Protein AF-A0A9D6QX79-F1 (afdb_monomer)

Solvent-accessible surface area (backbone atoms only — not comparable to full-atom values): 7833 Å² total; per-residue (Å²): 116,68,69,58,54,51,52,51,52,52,54,49,51,48,49,52,53,50,46,54,52,58,65,72,73,50,100,67,69,78,80,67,59,56,57,54,51,50,50,54,49,54,51,50,53,47,71,68,32,67,67,52,50,53,50,49,15,60,74,73,69,42,85,52,66,67,58,43,52,50,49,51,52,50,54,51,50,50,51,49,52,53,53,48,51,54,53,53,50,52,51,51,54,52,49,53,54,49,53,52,52,50,54,52,51,53,50,52,52,54,52,51,50,54,53,53,52,55,49,53,62,71,66,54,72,77,92,78,80,80,73,98,71,83,136

Foldseek 3Di:
DVVVVVVLVVVLVVQVVVLVVVCPPDPPDPVPSVVSNVLSVVLSVCLPDPVNLVVQCVVVVHPDSVVSNVVSVVVSVVVVVVVVVVVVVVVVVVVVVVVVVVVVVVVVVVVVVVVVVVVVVVPPDPPPDPDPDDD

Secondary structure (DSSP, 8-state):
-HHHHHHHHHHHHHHHHHHHHHHHH--S-TTTHHHHHHHHHHHHHHHH-HHHHHHHHHHHT---HHHHHHHHHHHHHHHHHHHHHHHHHHHHHHHHHHHHHHHHHHHHHHHHHHHHHHHHHHHS-----S-----

Structure (mmCIF, N/CA/C/O backbone):
data_AF-A0A9D6QX79-F1
#
_entry.id   AF-A0A9D6QX79-F1
#
loop_
_atom_site.group_PDB
_atom_site.id
_atom_site.type_symbol
_atom_site.label_atom_id
_atom_site.label_alt_id
_atom_site.label_comp_id
_atom_site.label_asym_id
_atom_site.label_entity_id
_atom_site.label_seq_id
_atom_site.pdbx_PDB_ins_code
_atom_site.Cartn_x
_atom_site.Cartn_y
_atom_site.Cartn_z
_atom_site.occupancy
_atom_site.B_iso_or_equiv
_atom_site.auth_seq_id
_atom_site.auth_comp_id
_atom_site.auth_asym_id
_atom_site.auth_atom_id
_atom_site.pdbx_PDB_model_num
ATOM 1 N N . MET A 1 1 ? 23.423 -10.073 -22.698 1.00 55.81 1 MET A N 1
ATOM 2 C CA . MET A 1 1 ? 22.082 -9.645 -23.157 1.00 55.81 1 MET A CA 1
ATOM 3 C C . MET A 1 1 ? 21.037 -10.749 -22.949 1.00 55.81 1 MET A C 1
ATOM 5 O O . MET A 1 1 ? 20.066 -10.495 -22.252 1.00 55.81 1 MET A O 1
ATOM 9 N N . GLU A 1 2 ? 21.247 -11.989 -23.417 1.00 60.75 2 GLU A N 1
ATOM 10 C CA . GLU A 1 2 ? 20.305 -13.116 -23.187 1.00 60.75 2 GLU A CA 1
ATOM 11 C C . GLU A 1 2 ? 20.061 -13.472 -21.714 1.00 60.75 2 GLU A C 1
ATOM 13 O O . GLU A 1 2 ? 18.923 -13.688 -21.310 1.00 60.75 2 GLU A O 1
ATOM 18 N N . ARG A 1 3 ? 21.107 -13.473 -20.878 1.00 63.09 3 ARG A N 1
ATOM 19 C CA . ARG A 1 3 ? 20.988 -13.837 -19.453 1.00 63.09 3 ARG A CA 1
ATOM 20 C C . ARG A 1 3 ? 20.050 -12.905 -18.678 1.00 63.09 3 ARG A C 1
ATOM 22 O O . ARG A 1 3 ? 19.288 -13.369 -17.842 1.00 63.09 3 ARG A O 1
ATOM 29 N N . ILE A 1 4 ? 20.061 -11.610 -19.003 1.00 68.19 4 ILE A N 1
ATOM 30 C CA . ILE A 1 4 ? 19.174 -10.612 -18.385 1.00 68.19 4 ILE A CA 1
ATOM 31 C C . ILE A 1 4 ? 17.726 -10.844 -18.831 1.00 68.19 4 ILE A C 1
ATOM 33 O O . ILE A 1 4 ? 16.823 -10.800 -18.002 1.00 68.19 4 ILE A O 1
ATOM 37 N N . ARG A 1 5 ? 17.505 -11.177 -20.111 1.00 61.38 5 ARG A N 1
ATOM 38 C CA . ARG A 1 5 ? 16.170 -11.502 -20.641 1.00 61.38 5 ARG A CA 1
ATOM 39 C C . ARG A 1 5 ? 15.580 -12.755 -19.994 1.00 61.38 5 ARG A C 1
ATOM 41 O O . ARG A 1 5 ? 14.406 -12.753 -19.642 1.00 61.38 5 ARG A O 1
ATOM 48 N N . ILE A 1 6 ? 16.392 -13.789 -19.774 1.00 71.94 6 ILE A N 1
ATOM 49 C CA . ILE A 1 6 ? 15.960 -15.022 -19.098 1.00 71.94 6 ILE A CA 1
ATOM 50 C C . ILE A 1 6 ? 15.622 -14.745 -17.631 1.00 71.94 6 ILE A C 1
ATOM 52 O O . ILE A 1 6 ? 14.570 -15.165 -17.159 1.00 71.94 6 ILE A O 1
ATOM 56 N N . VAL A 1 7 ? 16.466 -13.994 -16.918 1.00 65.94 7 VAL A N 1
ATOM 57 C CA . VAL A 1 7 ? 16.203 -13.628 -15.517 1.00 65.94 7 VAL A CA 1
ATOM 58 C C . VAL A 1 7 ? 14.930 -12.785 -15.401 1.00 65.94 7 VAL A C 1
ATOM 60 O O . VAL A 1 7 ? 14.106 -13.051 -14.529 1.00 65.94 7 VAL A O 1
ATOM 63 N N . ALA A 1 8 ? 14.713 -11.835 -16.314 1.00 59.19 8 ALA A N 1
ATOM 64 C CA . ALA A 1 8 ? 13.490 -11.038 -16.365 1.00 59.19 8 ALA A CA 1
ATOM 65 C C . ALA A 1 8 ? 12.246 -11.892 -16.669 1.00 59.19 8 ALA A C 1
ATOM 67 O O . ALA A 1 8 ? 11.209 -11.709 -16.032 1.00 59.19 8 ALA A O 1
ATOM 68 N N . ALA A 1 9 ? 12.344 -12.859 -17.587 1.00 68.56 9 ALA A N 1
ATOM 69 C CA . ALA A 1 9 ? 11.253 -13.777 -17.915 1.00 68.56 9 ALA A CA 1
ATOM 70 C C . ALA A 1 9 ? 10.911 -14.716 -16.745 1.00 68.56 9 ALA A C 1
ATOM 72 O O . ALA A 1 9 ? 9.738 -14.917 -16.437 1.00 68.56 9 ALA A O 1
ATOM 73 N N . VAL A 1 10 ? 11.918 -15.239 -16.040 1.00 69.50 10 VAL A N 1
ATOM 74 C CA . VAL A 1 10 ? 11.717 -16.082 -14.851 1.00 69.50 10 VAL A CA 1
ATOM 75 C C . VAL A 1 10 ? 11.121 -15.269 -13.701 1.00 69.50 10 VAL A C 1
ATOM 77 O O . VAL A 1 10 ? 10.156 -15.712 -13.083 1.00 69.50 10 VAL A O 1
ATOM 80 N N . ALA A 1 11 ? 11.621 -14.056 -13.449 1.00 64.12 11 ALA A N 1
ATOM 81 C CA . ALA A 1 11 ? 11.065 -13.156 -12.438 1.00 64.12 11 ALA A CA 1
ATOM 82 C C . ALA A 1 11 ? 9.601 -12.785 -12.741 1.00 64.12 11 ALA A C 1
ATOM 84 O O . ALA A 1 11 ? 8.763 -12.768 -11.841 1.00 64.12 11 ALA A O 1
ATOM 85 N N . SER A 1 12 ? 9.284 -12.568 -14.019 1.00 58.81 12 SER A N 1
ATOM 86 C CA . SER A 1 12 ? 7.929 -12.323 -14.522 1.00 58.81 12 SER A CA 1
ATOM 87 C C . SER A 1 12 ? 6.992 -13.501 -14.264 1.00 58.81 12 SER A C 1
ATOM 89 O O . SER A 1 12 ? 5.899 -13.329 -13.726 1.00 58.81 12 SER A O 1
ATOM 91 N N . LEU A 1 13 ? 7.435 -14.714 -14.601 1.00 69.75 13 LEU A N 1
ATOM 92 C CA . LEU A 1 13 ? 6.651 -15.932 -14.415 1.00 69.75 13 LEU A CA 1
ATOM 93 C C . LEU A 1 13 ? 6.417 -16.232 -12.927 1.00 69.75 13 LEU A C 1
ATOM 95 O O . LEU A 1 13 ? 5.318 -16.627 -12.541 1.00 69.75 13 LEU A O 1
ATOM 99 N N . LEU A 1 14 ? 7.426 -15.986 -12.084 1.00 67.81 14 LEU A N 1
ATOM 100 C CA . LEU A 1 14 ? 7.323 -16.106 -10.630 1.00 67.81 14 LEU A CA 1
ATOM 101 C C . LEU A 1 14 ? 6.342 -15.087 -10.041 1.00 67.81 14 LEU A C 1
ATOM 103 O O . LEU A 1 14 ? 5.530 -15.458 -9.199 1.00 67.81 14 LEU A O 1
ATOM 107 N N . LEU A 1 15 ? 6.350 -13.837 -10.513 1.00 59.28 15 LEU A N 1
ATOM 108 C CA . LEU A 1 15 ? 5.379 -12.812 -10.110 1.00 59.28 15 LEU A CA 1
ATOM 109 C C . LEU A 1 15 ? 3.940 -13.191 -10.482 1.00 59.28 15 LEU A C 1
ATOM 111 O O . LEU A 1 15 ? 3.032 -13.047 -9.659 1.00 59.28 15 LEU A O 1
ATOM 115 N N . VAL A 1 16 ? 3.728 -13.706 -11.696 1.00 61.75 16 VAL A N 1
ATOM 116 C CA . VAL A 1 16 ? 2.416 -14.191 -12.153 1.00 61.75 16 VAL A CA 1
ATOM 117 C C . VAL A 1 16 ? 1.963 -15.382 -11.307 1.00 61.75 16 VAL A C 1
ATOM 119 O O . VAL A 1 16 ? 0.847 -15.376 -10.788 1.00 61.75 16 VAL A O 1
ATOM 122 N N . GLY A 1 17 ? 2.837 -16.370 -11.095 1.00 65.12 17 GLY A N 1
ATOM 123 C CA . GLY A 1 17 ? 2.548 -17.538 -10.262 1.00 65.12 17 GLY A CA 1
ATOM 124 C C . GLY A 1 17 ? 2.223 -17.167 -8.813 1.00 65.12 17 GLY A C 1
ATOM 125 O O . GLY A 1 17 ? 1.239 -17.656 -8.256 1.00 65.12 17 GLY A O 1
ATOM 126 N N . GLN A 1 18 ? 2.992 -16.249 -8.222 1.00 57.50 18 GLN A N 1
ATOM 127 C CA . GLN A 1 18 ? 2.759 -15.708 -6.881 1.00 57.50 18 GLN A CA 1
ATOM 128 C C . GLN A 1 18 ? 1.404 -14.998 -6.800 1.00 57.50 18 GLN A C 1
ATOM 130 O O . GLN A 1 18 ? 0.640 -15.243 -5.869 1.00 57.50 18 GLN A O 1
ATOM 135 N N . SER A 1 19 ? 1.075 -14.171 -7.795 1.00 55.50 19 SER A N 1
ATOM 136 C CA . SER A 1 19 ? -0.191 -13.436 -7.837 1.00 55.50 19 SER A CA 1
ATOM 137 C C . SER A 1 19 ? -1.392 -14.378 -7.945 1.00 55.50 19 SER A C 1
ATOM 139 O O . SER A 1 19 ? -2.342 -14.256 -7.176 1.00 55.50 19 SER A O 1
ATOM 141 N N . VAL A 1 20 ? -1.326 -15.386 -8.823 1.00 60.66 20 VAL A N 1
ATOM 142 C CA . VAL A 1 20 ? -2.374 -16.415 -8.951 1.00 60.66 20 VAL A CA 1
ATOM 143 C C . VAL A 1 20 ? -2.513 -17.229 -7.659 1.00 60.66 20 VAL A C 1
ATOM 145 O O . VAL A 1 20 ? -3.628 -17.554 -7.246 1.00 60.66 20 VAL A O 1
ATOM 148 N N . ARG A 1 21 ? -1.398 -17.533 -6.981 1.00 57.56 21 ARG A N 1
ATOM 149 C CA . ARG A 1 21 ? -1.398 -18.236 -5.690 1.00 57.56 21 ARG A CA 1
ATOM 150 C C . ARG A 1 21 ? -2.017 -17.392 -4.570 1.00 57.56 21 ARG A C 1
ATOM 152 O O . ARG A 1 21 ? -2.733 -17.959 -3.748 1.00 57.56 21 ARG A O 1
ATOM 159 N N . SER A 1 22 ? -1.776 -16.079 -4.562 1.00 48.91 22 SER A N 1
ATOM 160 C CA . SER A 1 22 ? -2.382 -15.126 -3.620 1.00 48.91 22 SER A CA 1
ATOM 161 C C . SER A 1 22 ? -3.894 -15.018 -3.824 1.00 48.91 22 SER A C 1
ATOM 163 O O . SER A 1 22 ? -4.646 -15.078 -2.860 1.00 48.91 22 SER A O 1
ATOM 165 N N . VAL A 1 23 ? -4.349 -14.965 -5.082 1.00 52.22 23 VAL A N 1
ATOM 166 C CA . VAL A 1 23 ? -5.779 -14.909 -5.439 1.00 52.22 23 VAL A CA 1
ATOM 167 C C . VAL A 1 23 ? -6.514 -16.207 -5.086 1.00 52.22 23 VAL A C 1
ATOM 169 O O . VAL A 1 23 ? -7.674 -16.171 -4.691 1.00 52.22 23 VAL A O 1
ATOM 172 N N . ARG A 1 24 ? -5.858 -17.369 -5.210 1.00 57.50 24 ARG A N 1
ATOM 173 C CA . ARG A 1 24 ? -6.494 -18.673 -4.953 1.00 57.50 24 ARG A CA 1
ATOM 174 C C . ARG A 1 24 ? -6.593 -19.073 -3.479 1.00 57.50 24 ARG A C 1
ATOM 176 O O . ARG A 1 24 ? -7.342 -20.002 -3.191 1.00 57.50 24 ARG A O 1
ATOM 183 N N . ARG A 1 25 ? -5.827 -18.468 -2.562 1.00 51.22 25 ARG A N 1
ATOM 184 C CA . ARG A 1 25 ? -5.715 -18.966 -1.174 1.00 51.22 25 ARG A CA 1
ATOM 185 C C . ARG A 1 25 ? -6.570 -18.263 -0.127 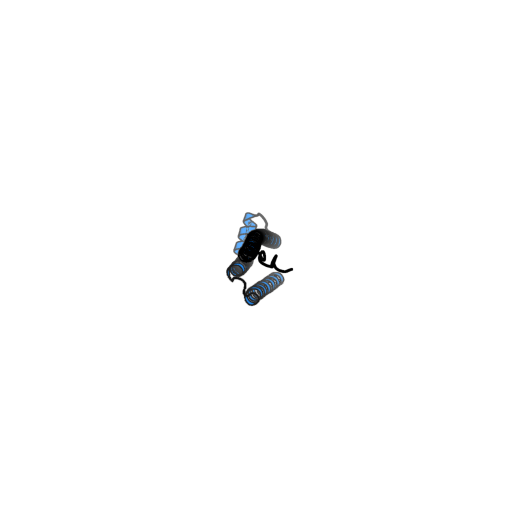1.00 51.22 25 ARG A C 1
ATOM 187 O O . ARG A 1 25 ? -6.710 -18.843 0.944 1.00 51.22 25 ARG A O 1
ATOM 194 N N . GLU A 1 26 ? -7.176 -17.110 -0.396 1.00 46.16 26 GLU A N 1
ATOM 195 C CA . GLU A 1 26 ? -7.955 -16.412 0.635 1.00 46.16 26 GLU A CA 1
ATOM 196 C C . GLU A 1 26 ? -9.333 -15.966 0.152 1.00 46.16 26 GLU A C 1
ATOM 198 O O . GLU A 1 26 ? -9.490 -15.127 -0.729 1.00 46.16 26 GLU A O 1
ATOM 203 N N . HIS A 1 27 ? -10.352 -16.494 0.829 1.00 46.59 27 HIS A N 1
ATOM 204 C CA . HIS A 1 27 ? -11.755 -16.084 0.781 1.00 46.59 27 HIS A CA 1
ATOM 205 C C . HIS A 1 27 ? -11.981 -14.698 1.439 1.00 46.59 27 HIS A C 1
ATOM 207 O O . HIS A 1 27 ? -13.023 -14.446 2.043 1.00 46.59 27 HIS A O 1
ATOM 213 N N . ILE A 1 28 ? -11.002 -13.788 1.348 1.00 48.84 28 ILE A N 1
ATOM 214 C CA . ILE A 1 28 ? -11.033 -12.441 1.925 1.00 48.84 28 ILE A CA 1
ATOM 215 C C . ILE A 1 28 ? -10.838 -11.422 0.792 1.00 48.84 28 ILE A C 1
ATOM 217 O O . ILE A 1 28 ? -9.726 -11.150 0.362 1.00 48.84 28 ILE A O 1
ATOM 221 N N . ARG A 1 29 ? -11.969 -10.889 0.307 1.00 51.66 29 ARG A N 1
ATOM 222 C CA . ARG A 1 29 ? -12.149 -9.727 -0.594 1.00 51.66 29 ARG A CA 1
ATOM 223 C C . ARG A 1 29 ? -11.128 -9.558 -1.738 1.00 51.66 29 ARG A C 1
ATOM 225 O O . ARG A 1 29 ? -10.059 -8.970 -1.601 1.00 51.66 29 ARG A O 1
ATOM 232 N N . VAL A 1 30 ? -11.604 -9.935 -2.925 1.00 47.25 30 VAL A N 1
ATOM 233 C CA . VAL A 1 30 ? -11.040 -9.769 -4.281 1.00 47.25 30 VAL A CA 1
ATOM 234 C C . VAL A 1 30 ? -10.465 -8.365 -4.589 1.00 47.25 30 VAL A C 1
ATOM 236 O O . VAL A 1 30 ? -9.597 -8.234 -5.450 1.00 47.25 30 VAL A O 1
ATOM 239 N N . GLU A 1 31 ? -10.875 -7.317 -3.872 1.00 53.09 31 GLU A N 1
ATOM 240 C CA . GLU A 1 31 ? -10.542 -5.910 -4.160 1.00 53.09 31 GLU A CA 1
ATOM 241 C C . GLU A 1 31 ? -9.052 -5.548 -4.006 1.00 53.09 31 GLU A C 1
ATOM 243 O O . GLU A 1 31 ? -8.567 -4.654 -4.700 1.00 53.09 31 GLU A O 1
ATOM 248 N N . TYR A 1 32 ? -8.288 -6.243 -3.153 1.00 51.62 32 TYR A N 1
ATOM 249 C CA . TYR A 1 32 ? -6.897 -5.853 -2.860 1.00 51.62 32 TYR A CA 1
ATOM 250 C C . TYR A 1 32 ? -5.841 -6.549 -3.737 1.00 51.62 32 TYR A C 1
ATOM 252 O O . TYR A 1 32 ? -4.772 -5.981 -3.973 1.00 51.62 32 TYR A O 1
ATOM 260 N N . SER A 1 33 ? -6.140 -7.737 -4.279 1.00 50.84 33 SER A N 1
ATOM 261 C CA . SER A 1 33 ? -5.187 -8.527 -5.084 1.00 50.84 33 SER A CA 1
ATOM 262 C C . SER A 1 33 ? -5.097 -8.078 -6.552 1.00 50.84 33 SER A C 1
ATOM 264 O O . SER A 1 33 ? -4.059 -8.252 -7.191 1.00 50.84 33 SER A O 1
ATOM 266 N N . MET A 1 34 ? -6.147 -7.440 -7.085 1.00 55.34 34 MET A N 1
ATOM 267 C CA . MET A 1 34 ? -6.215 -6.997 -8.489 1.00 55.34 34 MET A CA 1
ATOM 268 C C . MET A 1 34 ? -5.222 -5.861 -8.803 1.00 55.34 34 MET A C 1
ATOM 270 O O . MET A 1 34 ? -4.634 -5.815 -9.883 1.00 55.34 34 MET A O 1
ATOM 274 N N . ALA A 1 35 ? -4.987 -4.965 -7.837 1.00 53.66 35 ALA A N 1
ATOM 275 C CA . ALA A 1 35 ? -4.077 -3.828 -7.995 1.00 53.66 35 ALA A CA 1
ATOM 276 C C . ALA A 1 35 ? -2.599 -4.253 -8.041 1.00 53.66 35 ALA A C 1
ATOM 278 O O . ALA A 1 35 ? -1.806 -3.654 -8.765 1.00 53.66 35 ALA A O 1
ATOM 279 N N . TRP A 1 36 ? -2.236 -5.306 -7.303 1.00 62.19 36 TRP A N 1
ATOM 280 C CA . TRP A 1 36 ? -0.879 -5.861 -7.295 1.00 62.19 36 TRP A CA 1
ATOM 281 C C . TRP A 1 36 ? -0.530 -6.549 -8.612 1.00 62.19 36 TRP A C 1
ATOM 283 O O . TRP A 1 36 ? 0.567 -6.361 -9.134 1.00 62.19 36 TRP A O 1
ATOM 293 N N . LEU A 1 37 ? -1.486 -7.291 -9.176 1.00 58.72 37 LEU A N 1
ATOM 294 C CA . LEU A 1 37 ? -1.326 -7.982 -10.452 1.00 58.72 37 LEU A CA 1
ATOM 295 C C . LEU A 1 37 ? -1.193 -6.970 -11.599 1.00 58.72 37 LEU A C 1
ATOM 297 O O . LEU A 1 37 ? -0.295 -7.101 -12.422 1.00 58.72 37 LEU A O 1
ATOM 301 N N . GLY A 1 38 ? -2.005 -5.907 -11.596 1.00 59.94 38 GLY A N 1
ATOM 302 C CA . GLY A 1 38 ? -1.909 -4.814 -12.569 1.00 59.94 38 GLY A CA 1
ATOM 303 C C . GLY A 1 38 ? -0.615 -4.002 -12.457 1.00 59.94 38 GLY A C 1
ATOM 304 O O . GLY A 1 38 ? 0.013 -3.723 -13.476 1.00 59.94 38 GLY A O 1
AT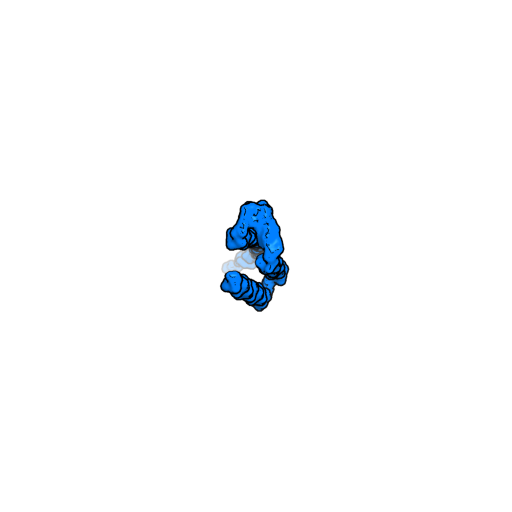OM 305 N N . ALA A 1 39 ? -0.174 -3.669 -11.238 1.00 59.41 39 ALA A N 1
ATOM 306 C CA . ALA A 1 39 ? 1.082 -2.953 -11.023 1.00 59.41 39 ALA A CA 1
ATOM 307 C C . ALA A 1 39 ? 2.284 -3.788 -11.478 1.00 59.41 39 ALA A C 1
ATOM 309 O O . ALA A 1 39 ? 3.106 -3.287 -12.237 1.00 59.41 39 ALA A O 1
ATOM 310 N N . ALA A 1 40 ? 2.354 -5.066 -11.092 1.00 63.75 40 ALA A N 1
ATOM 311 C CA . ALA A 1 40 ? 3.412 -5.971 -11.534 1.00 63.75 40 ALA A CA 1
ATOM 312 C C . ALA A 1 40 ? 3.406 -6.165 -13.058 1.00 63.75 40 ALA A C 1
ATOM 314 O O . ALA A 1 40 ? 4.469 -6.154 -13.671 1.00 63.75 40 ALA A O 1
ATOM 315 N N . LEU A 1 41 ? 2.228 -6.288 -13.681 1.00 64.31 41 LEU A N 1
ATOM 316 C CA . LEU A 1 41 ? 2.097 -6.448 -15.130 1.00 64.31 41 LEU A CA 1
ATOM 317 C C . LEU A 1 41 ? 2.522 -5.181 -15.890 1.00 64.31 41 LEU A C 1
ATOM 319 O O . LEU A 1 41 ? 3.271 -5.274 -16.856 1.00 64.31 41 LEU A O 1
ATOM 323 N N . LEU A 1 42 ? 2.098 -3.996 -15.441 1.00 62.22 42 LEU A N 1
ATOM 324 C CA . LEU A 1 42 ? 2.483 -2.717 -16.046 1.00 62.22 42 LEU A CA 1
ATOM 325 C C . LEU A 1 42 ? 3.998 -2.505 -15.966 1.00 62.22 42 LEU A C 1
ATOM 327 O O . LEU A 1 42 ? 4.641 -2.128 -16.939 1.00 62.22 42 LEU A O 1
ATOM 331 N N . LEU A 1 43 ? 4.567 -2.800 -14.805 1.00 61.81 43 LEU A N 1
ATOM 332 C CA . LEU A 1 43 ? 5.991 -2.707 -14.514 1.00 61.81 43 LEU A CA 1
ATOM 333 C C . LEU A 1 43 ? 6.814 -3.644 -15.404 1.00 61.81 43 LEU A C 1
ATOM 335 O O . LEU A 1 43 ? 7.823 -3.250 -15.983 1.00 61.81 43 LEU A O 1
ATOM 339 N N . LEU 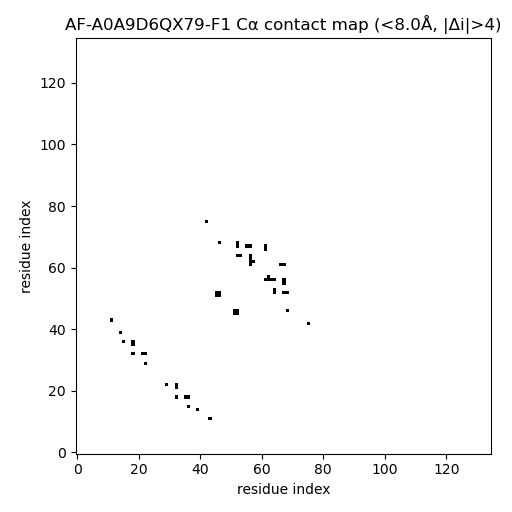A 1 44 ? 6.335 -4.873 -15.556 1.00 64.44 44 LEU A N 1
ATOM 340 C CA . LEU A 1 44 ? 6.904 -5.900 -16.4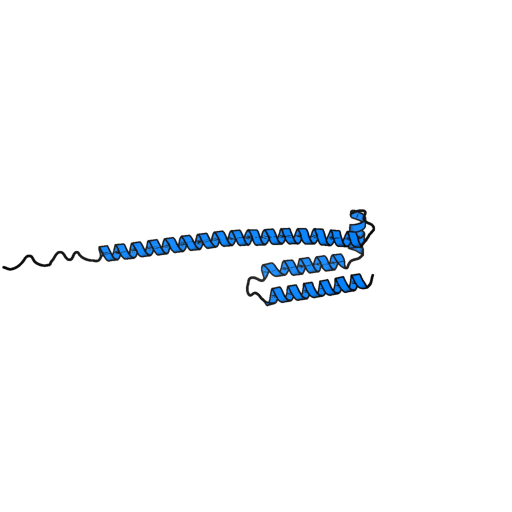18 1.00 64.44 44 LEU A CA 1
ATOM 341 C C . LEU A 1 44 ? 6.858 -5.481 -17.891 1.00 64.44 44 LEU A C 1
ATOM 343 O O . LEU A 1 44 ? 7.861 -5.615 -18.589 1.00 64.44 44 LEU A O 1
ATOM 347 N N . VAL A 1 45 ? 5.746 -4.894 -18.343 1.00 67.00 45 VAL A N 1
ATOM 348 C CA . VAL A 1 45 ? 5.607 -4.334 -19.697 1.00 67.00 45 VAL A CA 1
ATOM 349 C C . VAL A 1 45 ? 6.563 -3.157 -19.917 1.00 67.00 45 VAL A C 1
ATOM 351 O O . VAL A 1 45 ? 7.246 -3.113 -20.940 1.00 67.00 45 VAL A O 1
ATOM 354 N N . LEU A 1 46 ? 6.680 -2.236 -18.953 1.00 57.94 46 LEU A N 1
ATOM 355 C CA . LEU A 1 46 ? 7.622 -1.113 -19.024 1.00 57.94 46 LEU A CA 1
ATOM 356 C C . LEU A 1 46 ? 9.075 -1.600 -19.108 1.00 57.94 46 LEU A C 1
ATOM 358 O O . LEU A 1 46 ? 9.842 -1.085 -19.920 1.00 57.94 46 LEU A O 1
ATOM 362 N N . CYS A 1 47 ? 9.432 -2.613 -18.317 1.00 60.81 47 CYS A N 1
ATOM 363 C CA . CYS A 1 47 ? 10.780 -3.181 -18.268 1.00 60.81 47 CYS A CA 1
ATOM 364 C C . CYS A 1 47 ? 11.132 -3.986 -19.533 1.00 60.81 47 CYS A C 1
ATOM 366 O O . CYS A 1 47 ? 12.295 -4.034 -19.927 1.00 60.81 47 CYS A O 1
ATOM 368 N N . LEU A 1 48 ? 10.138 -4.586 -20.201 1.00 64.44 48 LEU A N 1
ATOM 369 C CA . LEU A 1 48 ? 10.326 -5.266 -21.488 1.00 64.44 48 LEU A CA 1
ATOM 370 C C . LEU A 1 48 ? 10.475 -4.300 -22.670 1.00 64.44 48 LEU A C 1
ATOM 372 O O . LEU A 1 48 ? 10.972 -4.702 -23.722 1.00 64.44 48 LEU A O 1
ATOM 376 N N . SER A 1 49 ? 10.040 -3.045 -22.531 1.00 69.81 49 SER A N 1
ATOM 377 C CA . SER A 1 49 ? 10.136 -2.068 -23.613 1.00 69.81 49 SER A CA 1
ATOM 378 C C . SER A 1 49 ? 11.493 -1.351 -23.603 1.00 69.81 49 SER A C 1
ATOM 380 O O . SER A 1 49 ? 11.731 -0.422 -22.830 1.00 69.81 49 SER A O 1
ATOM 382 N N . ASP A 1 50 ? 12.378 -1.737 -24.528 1.00 68.12 50 ASP A N 1
ATOM 383 C CA . ASP A 1 50 ? 13.675 -1.070 -24.744 1.00 68.12 50 ASP A CA 1
ATOM 384 C C . ASP A 1 50 ? 13.502 0.447 -24.988 1.00 68.12 50 ASP A C 1
ATOM 386 O O . ASP A 1 50 ? 14.342 1.259 -24.597 1.00 68.12 50 ASP A O 1
ATOM 390 N N . ALA A 1 51 ? 12.363 0.853 -25.562 1.00 68.94 51 ALA A N 1
ATOM 391 C CA . ALA A 1 51 ? 12.004 2.252 -25.769 1.00 68.94 51 ALA A CA 1
ATOM 392 C C . ALA A 1 51 ? 11.758 3.028 -24.460 1.00 68.94 51 ALA A C 1
ATOM 394 O O . ALA A 1 51 ? 12.197 4.175 -24.361 1.00 68.94 51 ALA A O 1
ATOM 395 N N . ALA A 1 52 ? 11.096 2.438 -23.453 1.00 66.81 52 ALA A N 1
ATOM 396 C CA . ALA A 1 52 ? 10.868 3.118 -22.174 1.00 66.81 52 ALA A CA 1
ATOM 397 C C . ALA A 1 52 ? 12.162 3.217 -21.368 1.00 66.81 52 ALA A C 1
ATOM 399 O O . ALA A 1 52 ? 12.462 4.280 -20.829 1.00 66.81 52 ALA A O 1
ATOM 400 N N . VAL A 1 53 ? 12.972 2.155 -21.355 1.00 70.06 53 VAL A N 1
ATOM 401 C CA . VAL A 1 53 ? 14.297 2.173 -20.717 1.00 70.06 53 VAL A CA 1
ATOM 402 C C . VAL A 1 53 ? 15.188 3.235 -21.373 1.00 70.06 53 VAL A C 1
ATOM 404 O O . VAL A 1 53 ? 15.795 4.043 -20.676 1.00 70.06 53 VAL A O 1
ATOM 407 N N . ALA A 1 54 ? 15.205 3.328 -22.706 1.00 73.44 54 ALA A N 1
ATOM 408 C CA . ALA A 1 54 ? 15.962 4.362 -23.415 1.00 73.44 54 ALA A CA 1
ATOM 409 C C . ALA A 1 54 ? 15.403 5.784 -23.203 1.00 73.44 54 ALA A C 1
ATOM 411 O O . ALA A 1 54 ? 16.162 6.754 -23.176 1.00 73.44 54 ALA A O 1
ATOM 412 N N . ALA A 1 55 ? 14.085 5.948 -23.063 1.00 73.38 55 ALA A N 1
ATOM 413 C CA . ALA A 1 55 ? 13.472 7.238 -22.747 1.00 73.38 55 ALA A CA 1
ATOM 414 C C . ALA A 1 55 ? 13.848 7.703 -21.334 1.00 73.38 55 ALA A C 1
ATOM 416 O O . ALA A 1 55 ? 14.292 8.835 -21.162 1.00 73.38 55 ALA A O 1
ATOM 417 N N . VAL A 1 56 ? 13.746 6.811 -20.349 1.00 70.88 56 VAL A N 1
ATOM 418 C CA . VAL A 1 56 ? 14.081 7.091 -18.950 1.00 70.88 56 VAL A CA 1
ATOM 419 C C . VAL A 1 56 ? 15.587 7.308 -18.779 1.00 70.88 56 VAL A C 1
ATOM 421 O O . VAL A 1 56 ? 15.986 8.254 -18.106 1.00 70.88 56 VAL A O 1
ATOM 424 N N . GLY A 1 57 ? 16.428 6.531 -19.468 1.00 78.19 57 GLY A N 1
ATOM 425 C CA . GLY A 1 57 ? 17.877 6.750 -19.512 1.00 78.19 57 GLY A CA 1
ATOM 426 C C . GLY A 1 57 ? 18.259 8.115 -20.081 1.00 78.19 57 GLY A C 1
ATOM 427 O O . GLY A 1 57 ? 19.101 8.803 -19.510 1.00 78.19 57 GLY A O 1
ATOM 428 N N . ARG A 1 58 ? 17.581 8.577 -21.141 1.00 80.12 58 ARG A N 1
ATOM 429 C CA . ARG A 1 58 ? 17.763 9.946 -21.656 1.00 80.12 58 ARG A CA 1
ATOM 430 C C . ARG A 1 58 ? 17.296 11.011 -20.665 1.00 80.12 58 ARG A C 1
ATOM 432 O O . ARG A 1 58 ? 17.977 12.020 -20.525 1.00 80.12 58 ARG A O 1
ATOM 439 N N . LEU A 1 59 ? 16.181 10.780 -19.971 1.00 79.31 59 LEU A N 1
ATOM 440 C CA . LEU A 1 59 ? 15.629 11.718 -18.989 1.00 79.31 59 LEU A CA 1
ATOM 441 C C . LEU A 1 59 ? 16.546 11.888 -17.767 1.00 79.31 59 LEU A C 1
ATOM 443 O O . LEU A 1 59 ? 16.744 12.998 -17.289 1.00 79.31 59 LEU A O 1
ATOM 447 N N . LEU A 1 60 ? 17.113 10.781 -17.282 1.00 79.56 60 LEU A N 1
ATOM 448 C CA . LEU A 1 60 ? 18.045 10.745 -16.151 1.00 79.56 60 LEU A CA 1
ATOM 449 C C . LEU A 1 60 ? 19.493 11.078 -16.557 1.00 79.56 60 LEU A C 1
ATOM 451 O O . LEU A 1 60 ? 20.346 11.219 -15.687 1.00 79.56 60 LEU A O 1
ATOM 455 N N .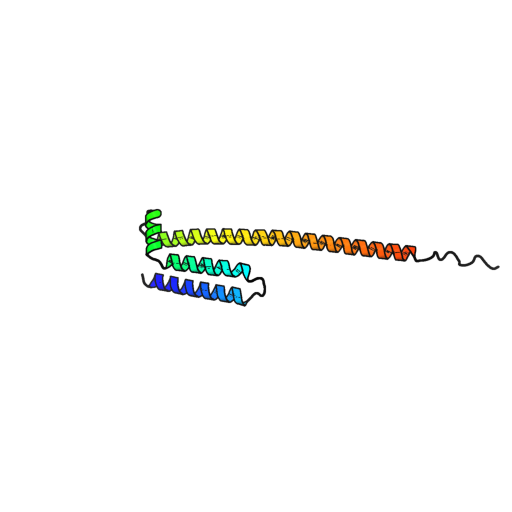 GLY A 1 61 ? 19.795 11.164 -17.859 1.00 80.69 61 GLY A N 1
ATOM 456 C CA . GLY A 1 61 ? 21.159 11.345 -18.374 1.00 80.69 61 GLY A CA 1
ATOM 457 C C . GLY A 1 61 ? 22.063 10.113 -18.213 1.00 80.69 61 GLY A C 1
ATOM 458 O O . GLY A 1 61 ? 23.284 10.217 -18.319 1.00 80.69 61 GLY A O 1
ATOM 459 N N . VAL A 1 62 ? 21.482 8.938 -17.962 1.00 80.50 62 VAL A N 1
ATOM 460 C CA . VAL A 1 62 ? 22.196 7.687 -17.690 1.00 80.50 62 VAL A CA 1
ATOM 461 C C . VAL A 1 62 ? 22.247 6.835 -18.958 1.00 80.50 62 VAL A C 1
ATOM 463 O O . VAL A 1 62 ? 21.222 6.404 -19.482 1.00 80.50 62 VAL A O 1
ATOM 466 N N . ARG A 1 63 ? 23.463 6.576 -19.456 1.00 75.44 63 ARG A N 1
ATOM 467 C CA . ARG A 1 63 ? 23.706 5.742 -20.652 1.00 75.44 63 ARG A CA 1
ATOM 468 C C . ARG A 1 63 ? 23.704 4.242 -20.369 1.00 75.44 63 ARG A C 1
ATOM 470 O O . ARG A 1 63 ? 23.512 3.464 -21.298 1.00 75.44 63 ARG A O 1
ATOM 477 N N . ASP A 1 64 ? 23.930 3.844 -19.120 1.00 79.94 64 ASP A N 1
ATOM 478 C CA . ASP A 1 64 ? 23.982 2.435 -18.742 1.00 79.94 64 ASP A CA 1
ATOM 479 C C . ASP A 1 64 ? 22.577 1.892 -18.457 1.00 79.94 64 ASP A C 1
ATOM 481 O O . ASP A 1 64 ? 21.903 2.313 -17.513 1.00 79.94 64 ASP A O 1
ATOM 485 N N . ALA A 1 65 ? 22.143 0.931 -19.272 1.00 74.81 65 ALA A N 1
ATOM 486 C CA . ALA A 1 65 ? 20.843 0.288 -19.130 1.00 74.81 65 ALA A CA 1
ATOM 487 C C . ALA A 1 65 ? 20.672 -0.392 -17.759 1.00 74.81 65 ALA A C 1
ATOM 489 O O . ALA A 1 65 ? 19.561 -0.413 -17.230 1.00 74.81 65 ALA A O 1
ATOM 490 N N . ALA A 1 66 ? 21.749 -0.905 -17.149 1.00 79.44 66 ALA A N 1
ATOM 491 C CA . ALA A 1 66 ? 21.674 -1.571 -15.850 1.00 79.44 66 ALA A CA 1
ATOM 492 C C . ALA A 1 66 ? 21.276 -0.598 -14.731 1.00 79.44 66 ALA A C 1
ATOM 494 O O . ALA A 1 66 ? 20.427 -0.923 -13.899 1.00 79.44 66 ALA A O 1
ATOM 495 N N . LEU A 1 67 ? 21.840 0.613 -14.744 1.00 81.94 67 LEU A N 1
ATOM 496 C CA . LEU A 1 67 ? 21.511 1.656 -13.774 1.00 81.94 67 LEU A CA 1
ATOM 497 C C . LEU A 1 67 ? 20.070 2.143 -13.946 1.00 81.94 67 LEU A C 1
ATOM 499 O O . LEU A 1 67 ? 19.362 2.292 -12.957 1.00 81.94 67 LEU A O 1
ATOM 503 N N . VAL A 1 68 ? 19.603 2.309 -15.187 1.00 79.56 68 VAL A N 1
ATOM 504 C CA . VAL A 1 68 ? 18.214 2.710 -15.467 1.00 79.56 68 VAL A CA 1
ATOM 505 C C . VAL A 1 68 ? 17.214 1.681 -14.938 1.00 79.56 68 VAL A C 1
ATOM 507 O O . VAL A 1 68 ? 16.235 2.049 -14.287 1.00 79.56 68 VAL A O 1
ATOM 510 N N . ILE A 1 69 ? 17.472 0.392 -15.174 1.00 75.31 69 ILE A N 1
ATOM 511 C CA . ILE A 1 69 ? 16.623 -0.700 -14.679 1.00 75.31 69 ILE A CA 1
ATOM 512 C C . ILE A 1 69 ? 16.630 -0.736 -13.146 1.00 75.31 69 ILE A C 1
ATOM 514 O O . ILE A 1 69 ? 15.567 -0.875 -12.540 1.00 75.31 69 ILE A O 1
ATOM 518 N N . LEU A 1 70 ? 17.797 -0.565 -12.511 1.00 79.44 70 LEU A N 1
ATOM 519 C CA . LEU A 1 70 ? 17.915 -0.507 -11.052 1.00 79.44 70 LEU A CA 1
ATOM 520 C C . LEU A 1 70 ? 17.115 0.666 -10.468 1.00 79.44 70 LEU A C 1
ATOM 522 O O . LEU A 1 70 ? 16.393 0.488 -9.488 1.00 79.44 70 LEU A O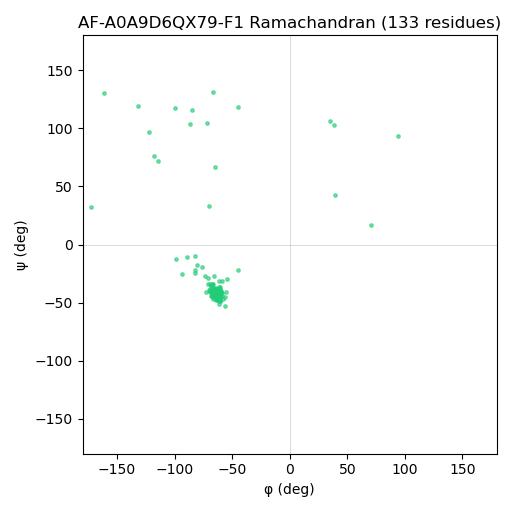 1
ATOM 526 N N . THR A 1 71 ? 17.201 1.850 -11.078 1.00 78.50 71 THR A N 1
ATOM 527 C CA . THR A 1 71 ? 16.443 3.031 -10.648 1.00 78.50 71 THR A CA 1
ATOM 528 C C . THR A 1 71 ? 14.941 2.817 -10.797 1.00 78.50 71 THR A C 1
ATOM 530 O O . THR A 1 71 ? 14.201 3.095 -9.853 1.00 78.50 71 THR A O 1
ATOM 533 N N . LEU A 1 72 ? 14.480 2.277 -11.932 1.00 74.81 72 LEU A N 1
ATOM 534 C CA . LEU A 1 72 ? 13.070 1.921 -12.117 1.00 74.81 72 LEU A CA 1
ATOM 535 C C . LEU A 1 72 ? 12.618 0.955 -11.019 1.00 74.81 72 LEU A C 1
ATOM 537 O O . LEU A 1 72 ? 11.651 1.239 -10.313 1.00 74.81 72 LEU A O 1
ATOM 541 N N . ALA A 1 73 ? 13.350 -0.144 -10.825 1.00 75.69 73 ALA A N 1
ATOM 542 C CA . ALA A 1 73 ? 13.043 -1.128 -9.795 1.00 75.69 73 ALA A CA 1
ATOM 543 C C . ALA A 1 73 ? 12.966 -0.492 -8.396 1.00 75.69 73 ALA A C 1
ATOM 545 O O . ALA A 1 73 ? 12.042 -0.793 -7.644 1.00 75.69 73 ALA A O 1
ATOM 546 N N . GLY A 1 74 ? 13.875 0.432 -8.069 1.00 81.12 74 GLY A N 1
ATOM 547 C CA . GLY A 1 74 ? 13.871 1.174 -6.808 1.00 81.12 74 GLY A CA 1
ATOM 548 C C . GLY A 1 74 ? 12.644 2.073 -6.628 1.00 81.12 74 GLY A C 1
ATOM 549 O O . GLY A 1 74 ? 12.000 2.024 -5.582 1.00 81.12 74 GLY A O 1
ATOM 550 N N . VAL A 1 75 ? 12.270 2.853 -7.648 1.00 79.31 75 VAL A N 1
ATOM 551 C CA . VAL A 1 75 ? 11.062 3.704 -7.615 1.00 79.31 75 VAL A CA 1
ATOM 552 C C . VAL A 1 75 ? 9.808 2.859 -7.420 1.00 79.31 75 VAL A C 1
ATOM 554 O O . VAL A 1 75 ? 8.930 3.196 -6.627 1.00 79.31 75 VAL A O 1
ATOM 557 N N . LEU A 1 76 ? 9.736 1.731 -8.115 1.00 72.75 76 LEU A N 1
ATOM 558 C CA . LEU A 1 76 ? 8.605 0.822 -8.023 1.00 72.75 76 LEU A CA 1
ATOM 559 C C . LEU A 1 76 ? 8.541 0.128 -6.664 1.00 72.75 76 LEU A C 1
ATOM 561 O O . LEU A 1 76 ? 7.456 -0.005 -6.103 1.00 72.75 76 LEU A O 1
ATOM 565 N N . LEU A 1 77 ? 9.690 -0.241 -6.098 1.00 78.75 77 LEU A N 1
ATOM 566 C CA . LEU A 1 77 ? 9.781 -0.768 -4.741 1.00 78.75 77 LEU A CA 1
ATOM 567 C C . LEU A 1 77 ? 9.326 0.269 -3.702 1.00 78.75 77 LEU A C 1
ATOM 569 O O . LEU A 1 77 ? 8.573 -0.070 -2.793 1.00 78.75 77 LEU A O 1
ATOM 573 N N . LEU A 1 78 ? 9.720 1.537 -3.847 1.00 81.69 78 LEU A N 1
ATOM 574 C CA . LEU A 1 78 ? 9.256 2.622 -2.974 1.00 81.69 78 LEU A CA 1
ATOM 575 C C . LEU A 1 78 ? 7.743 2.823 -3.073 1.00 81.69 78 LEU A C 1
ATOM 577 O O . LEU A 1 78 ? 7.064 2.923 -2.051 1.00 81.69 78 LEU A O 1
ATOM 581 N N . PHE A 1 79 ? 7.203 2.831 -4.291 1.00 76.12 79 PHE A N 1
ATOM 582 C CA . PHE A 1 79 ? 5.761 2.909 -4.509 1.00 76.12 79 PHE A CA 1
ATOM 583 C C . PHE A 1 79 ? 5.030 1.732 -3.850 1.00 76.12 79 PHE A C 1
ATOM 585 O O . PHE A 1 79 ? 3.987 1.915 -3.219 1.00 76.12 79 PHE A O 1
ATOM 592 N N . LEU A 1 80 ? 5.609 0.532 -3.932 1.00 73.94 80 LEU A N 1
ATOM 593 C CA . LEU A 1 80 ? 5.081 -0.670 -3.300 1.00 73.94 80 LEU A CA 1
ATOM 594 C C . LEU A 1 80 ? 5.056 -0.550 -1.776 1.00 73.94 80 LEU A C 1
ATOM 596 O O . LEU A 1 80 ? 4.027 -0.831 -1.160 1.00 73.94 80 LEU A O 1
ATOM 600 N N . PHE A 1 81 ? 6.152 -0.085 -1.174 1.00 80.25 81 PHE A N 1
ATOM 601 C CA . PHE A 1 81 ? 6.219 0.158 0.265 1.00 80.25 81 PHE A CA 1
ATOM 602 C C . PHE A 1 81 ? 5.194 1.193 0.714 1.00 80.25 81 PHE A C 1
ATOM 604 O O . PHE A 1 81 ? 4.512 0.980 1.716 1.00 80.25 81 PHE A O 1
ATOM 611 N N . LEU A 1 82 ? 5.028 2.280 -0.041 1.00 75.25 82 LEU A N 1
ATOM 612 C CA . LEU A 1 82 ? 4.039 3.305 0.277 1.00 75.25 82 LEU A CA 1
ATOM 613 C C . LEU A 1 82 ? 2.613 2.749 0.194 1.00 75.25 82 LEU A C 1
ATOM 615 O O . LEU A 1 82 ? 1.814 2.940 1.110 1.00 75.25 82 LEU A O 1
ATOM 619 N N . ARG A 1 83 ? 2.297 2.009 -0.874 1.00 75.06 83 ARG A N 1
ATOM 620 C CA . ARG A 1 83 ? 0.986 1.375 -1.040 1.00 75.06 83 ARG A CA 1
ATOM 621 C C . ARG A 1 83 ? 0.699 0.392 0.089 1.00 75.06 83 ARG A C 1
ATOM 623 O O . ARG A 1 83 ? -0.407 0.403 0.626 1.00 75.06 83 ARG A O 1
ATOM 630 N N . TYR A 1 84 ? 1.684 -0.427 0.452 1.00 73.50 84 TYR A N 1
ATOM 631 C CA . TYR A 1 84 ? 1.571 -1.367 1.560 1.00 73.50 84 TYR A CA 1
ATOM 632 C C . TYR A 1 84 ? 1.344 -0.639 2.888 1.00 73.50 84 TYR A C 1
ATOM 634 O O . TYR A 1 84 ? 0.429 -0.995 3.624 1.00 73.50 84 TYR A O 1
ATOM 642 N N . SER A 1 85 ? 2.091 0.437 3.146 1.00 82.81 85 SER A N 1
ATOM 643 C CA . SER A 1 85 ? 1.924 1.282 4.332 1.00 82.81 85 SER A CA 1
ATOM 644 C C . SER A 1 85 ? 0.494 1.822 4.460 1.00 82.81 85 SER A C 1
ATOM 646 O O . SER A 1 85 ? -0.118 1.703 5.519 1.00 82.81 85 SER A O 1
ATOM 648 N N . ILE A 1 86 ? -0.095 2.317 3.365 1.00 76.62 86 ILE A N 1
ATOM 649 C CA . ILE A 1 86 ? -1.484 2.813 3.352 1.00 76.62 86 ILE A CA 1
ATOM 650 C C . ILE A 1 86 ? -2.487 1.696 3.680 1.00 76.62 86 ILE A C 1
ATOM 652 O O . ILE A 1 86 ? -3.431 1.916 4.437 1.00 76.62 86 ILE A O 1
ATOM 656 N N . VAL A 1 87 ? -2.298 0.495 3.124 1.00 77.12 87 VAL A N 1
ATOM 657 C CA . VAL A 1 87 ? -3.184 -0.652 3.388 1.00 77.12 87 VAL A CA 1
ATOM 658 C C . VAL A 1 87 ? -3.072 -1.113 4.840 1.00 77.12 87 VAL A C 1
ATOM 660 O O . VAL A 1 87 ? -4.085 -1.362 5.487 1.00 77.12 87 VAL A O 1
ATO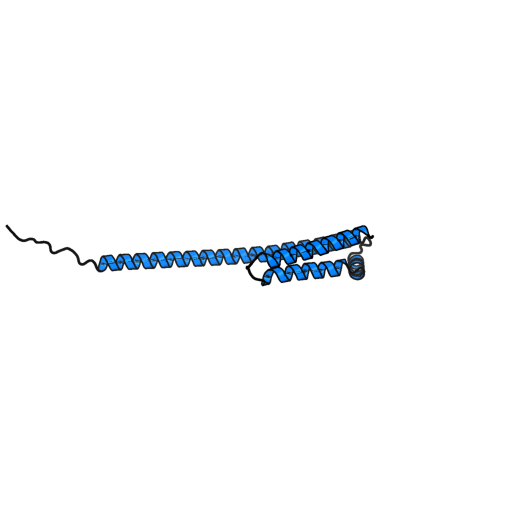M 663 N N . VAL A 1 88 ? -1.855 -1.192 5.376 1.00 76.38 88 VAL A N 1
ATOM 664 C CA . VAL A 1 88 ? -1.635 -1.540 6.784 1.00 76.38 88 VAL A CA 1
ATOM 665 C C . VAL A 1 88 ? -2.244 -0.482 7.705 1.00 76.38 88 VAL A C 1
ATOM 667 O O . VAL A 1 88 ? -2.877 -0.834 8.700 1.00 76.38 88 VAL A O 1
ATOM 670 N N . SER A 1 89 ? -2.113 0.802 7.360 1.00 73.69 89 SER A N 1
ATOM 671 C CA . SER A 1 89 ? -2.714 1.897 8.124 1.00 73.69 89 SER A CA 1
ATOM 672 C C . SER A 1 89 ? -4.237 1.785 8.172 1.00 73.69 89 SER A C 1
ATOM 674 O O . SER A 1 89 ? -4.810 1.826 9.255 1.00 73.69 89 SER A O 1
ATOM 676 N N . SER A 1 90 ? -4.900 1.564 7.033 1.00 74.38 90 SER A N 1
ATOM 677 C CA . SER A 1 90 ? -6.364 1.441 7.018 1.00 74.38 90 SER A CA 1
ATOM 678 C C . SER A 1 90 ? -6.853 0.192 7.750 1.00 74.38 90 SER A C 1
ATOM 680 O O . SER A 1 90 ? -7.888 0.220 8.414 1.00 74.38 90 SER A O 1
ATOM 682 N N . LEU A 1 91 ? -6.089 -0.902 7.698 1.00 78.69 91 LEU A N 1
ATOM 683 C CA . LEU A 1 91 ? -6.409 -2.111 8.448 1.00 78.69 91 LEU A CA 1
ATOM 684 C C . LEU A 1 91 ? -6.320 -1.881 9.962 1.00 78.69 91 LEU A C 1
ATOM 686 O O . LEU A 1 91 ? -7.178 -2.359 10.707 1.00 78.69 91 LEU A O 1
ATOM 690 N N . LYS A 1 92 ? -5.318 -1.120 10.415 1.00 77.88 92 LYS A N 1
ATOM 691 C CA . LYS A 1 92 ? -5.204 -0.691 11.813 1.00 77.88 92 LYS A CA 1
ATOM 692 C C . LYS A 1 92 ? -6.414 0.150 12.229 1.00 77.88 92 LYS A C 1
ATOM 694 O O . LYS A 1 92 ? -6.987 -0.119 13.284 1.00 77.88 92 LYS A O 1
ATOM 699 N N . ASP A 1 93 ? -6.842 1.097 11.398 1.00 82.69 93 ASP A N 1
ATOM 700 C CA . ASP A 1 93 ? -8.005 1.945 11.688 1.00 82.69 93 ASP A CA 1
ATOM 701 C C . ASP A 1 93 ? -9.299 1.123 11.803 1.00 82.69 93 ASP A C 1
ATOM 703 O O . ASP A 1 93 ? -10.082 1.310 12.735 1.00 82.69 93 ASP A O 1
ATOM 707 N N . HIS A 1 94 ? -9.505 0.149 10.911 1.00 83.75 94 HIS A N 1
ATOM 708 C CA . HIS A 1 94 ? -10.646 -0.767 10.992 1.00 83.75 94 HIS A CA 1
ATOM 709 C C . HIS A 1 94 ? -10.614 -1.645 12.246 1.00 83.75 94 HIS A C 1
ATOM 711 O O . HIS A 1 94 ? -11.662 -1.907 12.835 1.00 83.75 94 HIS A O 1
ATOM 717 N N . ASN A 1 95 ? -9.430 -2.094 12.671 1.00 89.75 95 ASN A N 1
ATOM 718 C CA . ASN A 1 95 ? -9.276 -2.882 13.891 1.00 89.75 95 ASN A CA 1
ATOM 719 C C . ASN A 1 95 ? -9.680 -2.064 15.129 1.00 89.75 95 ASN A C 1
ATOM 721 O O . ASN A 1 95 ? -10.474 -2.536 15.939 1.00 89.75 95 ASN A O 1
ATOM 725 N N . ILE A 1 96 ? -9.238 -0.804 15.212 1.00 94.00 96 ILE A N 1
ATOM 726 C CA . ILE A 1 96 ? -9.635 0.119 16.287 1.00 94.00 96 ILE A CA 1
ATOM 727 C C . ILE A 1 96 ? -11.159 0.289 16.319 1.00 94.00 96 ILE A C 1
ATOM 729 O O . ILE A 1 96 ? -11.769 0.157 17.378 1.00 94.00 96 ILE A O 1
ATOM 733 N N . GLN A 1 97 ? -11.793 0.523 15.166 1.00 94.81 97 GLN A N 1
ATOM 734 C CA . GLN A 1 97 ? -13.253 0.656 15.091 1.00 94.81 97 GLN A CA 1
ATOM 735 C C . GLN A 1 97 ? -13.979 -0.624 15.519 1.00 94.81 97 GLN A C 1
ATOM 737 O O . GLN A 1 97 ? -15.028 -0.561 16.161 1.00 94.81 97 GLN A O 1
ATOM 742 N N . LEU A 1 98 ? -13.445 -1.794 15.163 1.00 95.75 98 LEU A N 1
ATOM 743 C CA . LEU A 1 98 ? -14.037 -3.069 15.545 1.00 95.75 98 LEU A CA 1
ATOM 744 C C . LEU A 1 98 ? -13.919 -3.303 17.054 1.00 95.75 98 LEU A C 1
ATOM 746 O O . LEU A 1 98 ? -14.912 -3.662 17.679 1.00 95.75 98 LEU A O 1
ATOM 750 N N . ALA A 1 99 ? -12.756 -3.022 17.644 1.00 96.56 99 ALA A N 1
ATOM 751 C CA . ALA A 1 99 ? -12.549 -3.098 19.088 1.00 96.56 99 ALA A CA 1
ATOM 752 C C . ALA A 1 99 ? -13.504 -2.162 19.848 1.00 96.56 99 ALA A C 1
ATOM 754 O O . ALA A 1 99 ? -14.112 -2.568 20.835 1.00 96.56 99 ALA A O 1
ATOM 755 N N . GLN A 1 100 ? -13.716 -0.941 19.345 1.00 97.12 100 GLN A N 1
ATOM 756 C CA . GLN A 1 100 ? -14.695 -0.007 19.911 1.00 97.12 100 GLN A CA 1
ATOM 757 C C . GLN A 1 100 ? -16.127 -0.552 19.847 1.00 97.12 100 GLN A C 1
ATOM 759 O O . GLN A 1 100 ? -16.868 -0.454 20.822 1.00 97.12 100 GLN A O 1
ATOM 764 N N . LYS A 1 101 ? -16.525 -1.155 18.720 1.00 97.50 101 LYS A N 1
ATOM 765 C CA . LYS A 1 101 ? -17.849 -1.782 18.589 1.00 97.50 101 LYS A CA 1
ATOM 766 C C . LYS A 1 101 ? -18.023 -2.960 19.543 1.00 97.50 101 LYS A C 1
ATOM 768 O O . LYS A 1 101 ? -19.087 -3.078 20.137 1.00 97.50 101 LYS A O 1
ATOM 773 N N . VAL A 1 102 ? -16.994 -3.791 19.710 1.00 98.06 102 VAL A N 1
ATOM 774 C CA . VAL A 1 102 ? -17.007 -4.896 20.680 1.00 98.06 102 VAL A CA 1
ATOM 775 C C . VAL A 1 102 ? -17.183 -4.358 22.100 1.00 98.06 102 VAL A C 1
ATOM 777 O O . VAL A 1 102 ? -18.101 -4.794 22.784 1.00 98.06 102 VAL A O 1
ATOM 780 N N . GLY A 1 103 ? -16.417 -3.341 22.504 1.00 97.81 103 GLY A N 1
ATOM 781 C CA . GLY A 1 103 ? -16.556 -2.740 23.836 1.00 97.81 103 GLY A CA 1
ATOM 782 C C . GLY A 1 103 ? -17.941 -2.129 24.098 1.00 97.81 103 GLY A C 1
ATOM 783 O O . GLY A 1 103 ? -18.488 -2.278 25.187 1.00 97.81 103 GLY A O 1
ATOM 784 N N . MET A 1 104 ? -18.561 -1.487 23.097 1.00 98.12 104 MET A N 1
ATOM 785 C CA . MET A 1 104 ? -19.943 -0.994 23.229 1.00 98.12 104 MET A CA 1
ATOM 786 C C . MET A 1 104 ? -20.959 -2.132 23.397 1.00 98.12 104 MET A C 1
ATOM 788 O O . MET A 1 104 ? -21.907 -1.994 24.166 1.00 98.12 104 MET A O 1
ATOM 792 N N . LEU A 1 105 ? -20.770 -3.248 22.685 1.00 97.75 105 LEU A N 1
ATOM 793 C CA . LEU A 1 105 ? -21.635 -4.422 22.811 1.00 97.75 105 LEU A CA 1
ATOM 794 C C . LEU A 1 105 ? -21.490 -5.082 24.187 1.00 97.75 105 LEU A C 1
ATOM 796 O O . LEU A 1 105 ? -22.499 -5.427 24.795 1.00 97.75 105 LEU A O 1
ATOM 800 N N . GLU A 1 106 ? -20.263 -5.213 24.695 1.00 97.44 106 GLU A N 1
ATOM 801 C CA . GLU A 1 106 ? -19.995 -5.734 26.043 1.00 97.44 106 GLU A CA 1
ATOM 802 C C . GLU A 1 106 ? -20.680 -4.881 27.119 1.00 97.44 106 GLU A C 1
ATOM 804 O O . GLU A 1 106 ? -21.347 -5.419 28.005 1.00 97.44 106 GLU A O 1
ATOM 809 N N . TRP A 1 107 ? -20.604 -3.551 26.996 1.00 97.12 107 TRP A N 1
ATOM 810 C CA . TRP A 1 107 ? -21.271 -2.632 27.919 1.00 97.12 107 TRP A CA 1
ATOM 811 C C . TRP A 1 107 ? -22.800 -2.764 27.898 1.00 97.12 107 TRP A C 1
ATOM 813 O O . TRP A 1 107 ? -23.431 -2.784 28.957 1.00 97.12 107 TRP A O 1
ATOM 823 N N . GLU A 1 108 ? -23.411 -2.875 26.714 1.00 97.25 108 GLU A N 1
ATOM 824 C CA . GLU A 1 108 ? -24.868 -3.022 26.606 1.00 97.25 108 GLU A CA 1
ATOM 825 C C . GLU A 1 108 ? -25.338 -4.363 27.193 1.00 97.25 108 GLU A C 1
ATOM 827 O O . GLU A 1 108 ? -26.343 -4.398 27.902 1.00 97.25 108 GLU A O 1
ATOM 832 N N . ILE A 1 109 ? -24.581 -5.450 26.990 1.00 97.25 109 ILE A N 1
ATOM 833 C CA . ILE A 1 109 ? -24.861 -6.751 27.620 1.00 97.25 109 ILE A CA 1
ATOM 834 C C . ILE A 1 109 ? -24.814 -6.632 29.148 1.00 97.25 109 ILE A C 1
ATOM 836 O O . ILE A 1 109 ? -25.742 -7.072 29.829 1.00 97.25 109 ILE A O 1
ATOM 840 N N . GLU A 1 110 ? -23.773 -6.009 29.705 1.00 96.50 110 GLU A N 1
ATOM 841 C CA . GLU A 1 110 ? -23.649 -5.847 31.157 1.00 96.50 110 GLU A CA 1
ATOM 842 C C . GLU A 1 110 ? -24.783 -4.986 31.737 1.00 96.50 110 GLU A C 1
ATOM 844 O O . GLU A 1 110 ? -25.350 -5.296 32.788 1.00 96.50 110 GLU A O 1
ATOM 849 N N . ARG A 1 111 ? -25.167 -3.922 31.027 1.00 96.25 111 ARG A N 1
ATOM 850 C CA . ARG A 1 111 ? -26.287 -3.059 31.405 1.00 96.25 111 ARG A CA 1
ATOM 851 C C . ARG A 1 111 ? -27.622 -3.808 31.399 1.00 96.25 111 ARG A C 1
ATOM 853 O O . ARG A 1 111 ? -28.422 -3.606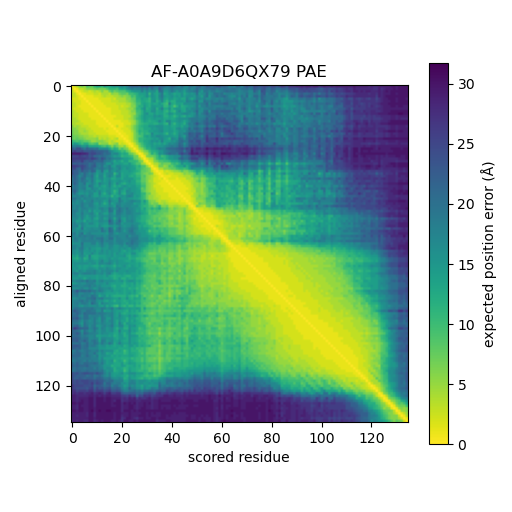 32.315 1.00 96.25 111 ARG A O 1
ATOM 860 N N . LEU A 1 112 ? -27.877 -4.641 30.389 1.00 95.69 112 LEU A N 1
ATOM 861 C CA . LEU A 1 112 ? -29.093 -5.455 30.306 1.00 95.69 112 LEU A CA 1
ATOM 862 C C . LEU A 1 112 ? -29.147 -6.505 31.424 1.00 95.69 112 LEU A C 1
ATOM 864 O O . LEU A 1 112 ? -30.200 -6.669 32.038 1.00 95.69 112 LEU A O 1
ATOM 868 N N . ASN A 1 113 ? -28.019 -7.142 31.753 1.00 95.19 113 ASN A N 1
ATOM 869 C CA . ASN A 1 113 ? -27.938 -8.093 32.867 1.00 95.19 113 ASN A CA 1
ATOM 870 C C . ASN A 1 113 ? -28.271 -7.428 34.212 1.00 95.19 113 ASN A C 1
ATOM 872 O O . ASN A 1 113 ? -29.132 -7.921 34.937 1.00 95.19 113 ASN A O 1
ATOM 876 N N . LYS A 1 114 ? -27.705 -6.247 34.500 1.00 94.00 114 LYS A N 1
ATOM 877 C CA . LYS A 1 114 ? -28.029 -5.483 35.724 1.00 94.00 114 LYS A CA 1
ATOM 878 C C . LYS A 1 114 ? -29.511 -5.087 35.805 1.00 94.00 114 LYS A C 1
ATOM 880 O O . LYS A 1 114 ? -30.108 -5.073 36.883 1.00 94.00 114 LYS A O 1
ATOM 885 N N . GLN A 1 115 ? -30.137 -4.759 34.672 1.00 91.69 115 GLN A N 1
ATOM 886 C CA . GLN A 1 115 ? -31.580 -4.481 34.620 1.00 91.69 115 GLN A CA 1
ATOM 887 C C . GLN A 1 115 ? -32.433 -5.731 34.871 1.00 91.69 115 GLN A C 1
ATOM 889 O O . GLN A 1 115 ? -33.493 -5.634 35.485 1.00 91.69 115 GLN A O 1
ATOM 894 N N . ALA A 1 116 ? -31.994 -6.897 34.396 1.00 89.88 116 ALA A N 1
ATOM 895 C CA . ALA A 1 116 ? -32.673 -8.160 34.661 1.00 89.88 116 ALA A CA 1
ATOM 896 C C . ALA A 1 116 ? -32.585 -8.551 36.148 1.00 89.88 116 ALA A C 1
ATOM 898 O O . ALA A 1 116 ? -33.600 -8.926 36.729 1.00 89.88 116 ALA A O 1
ATOM 899 N N . GLU A 1 117 ? -31.414 -8.388 36.771 1.00 87.00 117 GLU A N 1
ATOM 900 C CA . GLU A 1 117 ? -31.195 -8.638 38.205 1.00 87.00 117 GLU A CA 1
ATOM 901 C C . GLU A 1 117 ? -32.065 -7.718 39.077 1.00 87.00 117 GLU A C 1
ATOM 903 O O . GLU A 1 117 ? -32.853 -8.189 39.893 1.00 87.00 117 GLU A O 1
ATOM 908 N N . SER A 1 118 ? -32.034 -6.405 38.821 1.00 81.88 118 SER A N 1
ATOM 909 C CA . SER A 1 118 ? -32.862 -5.431 39.555 1.00 81.88 118 SER A CA 1
ATOM 910 C C . SER A 1 118 ? -34.373 -5.646 39.398 1.00 81.88 118 SER A C 1
ATOM 912 O O . SER A 1 118 ? -35.127 -5.380 40.334 1.00 81.88 118 SER A O 1
ATOM 914 N N . LYS A 1 119 ? -34.843 -6.152 38.248 1.00 78.06 119 LYS A N 1
ATOM 915 C CA . LYS A 1 119 ? -36.252 -6.550 38.080 1.00 78.06 119 LYS A CA 1
ATOM 916 C C . LYS A 1 119 ? -36.603 -7.801 38.887 1.00 78.06 1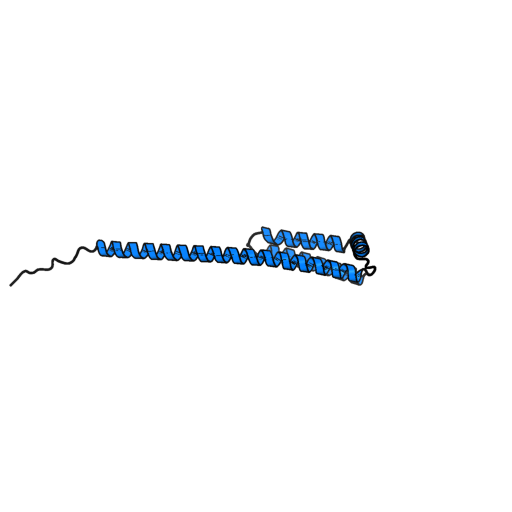19 LYS A C 1
ATOM 918 O O . LYS A 1 119 ? -37.681 -7.837 39.470 1.00 78.06 119 LYS A O 1
ATOM 923 N N . GLN A 1 120 ? -35.711 -8.790 38.957 1.00 73.44 120 GLN A N 1
ATOM 924 C CA . GLN A 1 120 ? -35.928 -10.000 39.761 1.00 73.44 120 GLN A CA 1
ATOM 925 C C . GLN A 1 120 ? -35.960 -9.698 41.265 1.00 73.44 120 GLN A C 1
ATOM 927 O O . GLN A 1 120 ? -36.772 -10.277 41.987 1.00 73.44 120 GLN A O 1
ATOM 932 N N . ASP A 1 121 ? -35.138 -8.757 41.729 1.00 69.94 121 ASP A N 1
ATOM 933 C CA . ASP A 1 121 ? -35.147 -8.308 43.125 1.00 69.94 121 ASP A CA 1
ATOM 934 C C . ASP A 1 121 ? -36.418 -7.522 43.480 1.00 69.94 121 ASP A C 1
ATOM 936 O O . ASP A 1 121 ? -36.932 -7.649 44.590 1.00 69.94 121 ASP A O 1
ATOM 940 N N . ALA A 1 122 ? -36.964 -6.750 42.533 1.00 67.94 122 ALA A N 1
ATOM 941 C CA . ALA A 1 122 ? -38.226 -6.031 42.711 1.00 67.94 122 ALA A CA 1
ATOM 942 C C . ALA A 1 122 ? -39.462 -6.952 42.676 1.00 67.94 122 ALA A C 1
ATOM 944 O O . ALA A 1 122 ? -40.488 -6.623 43.270 1.00 67.94 122 ALA A O 1
ATOM 945 N N . GLU A 1 123 ? -39.378 -8.094 41.988 1.00 64.69 123 GLU A N 1
ATOM 946 C CA . GLU A 1 123 ? -40.480 -9.055 41.851 1.00 64.69 123 GLU A CA 1
ATOM 947 C C . GLU A 1 123 ? -40.509 -10.109 42.970 1.00 64.69 123 GLU A C 1
ATOM 949 O O . GLU A 1 123 ? -41.518 -10.790 43.139 1.00 64.69 123 GLU A O 1
ATOM 954 N N . LYS A 1 124 ? -39.459 -10.212 43.801 1.00 53.81 124 LYS A N 1
ATOM 955 C CA . LYS A 1 124 ? -39.511 -10.975 45.056 1.00 53.81 124 LYS A CA 1
ATOM 956 C C . LYS A 1 124 ? -40.389 -10.206 46.057 1.00 53.81 124 LYS A C 1
ATOM 958 O O . LYS A 1 124 ? -39.921 -9.220 46.632 1.00 53.81 124 LYS A O 1
ATOM 963 N N . PRO A 1 125 ? -41.643 -10.625 46.326 1.00 54.44 125 PRO A N 1
ATOM 964 C CA . PRO A 1 125 ? -42.419 -9.990 47.375 1.00 54.44 125 PRO A CA 1
ATOM 965 C C . PRO A 1 125 ? -41.713 -10.326 48.682 1.00 54.44 125 PRO A C 1
ATOM 967 O O . PRO A 1 125 ? -41.354 -11.484 48.919 1.00 54.44 125 PRO A O 1
ATOM 970 N N . GLY A 1 126 ? -41.480 -9.310 49.511 1.00 55.84 126 GLY A N 1
ATOM 971 C CA . GLY A 1 126 ? -40.912 -9.497 50.834 1.00 55.84 126 GLY A CA 1
ATOM 972 C C . GLY A 1 126 ? -41.604 -10.662 51.535 1.00 55.84 126 GLY A C 1
ATOM 973 O O . GLY A 1 126 ? -42.807 -10.619 51.790 1.00 55.84 126 GLY A O 1
ATOM 974 N N . GLY A 1 127 ? -40.825 -11.697 51.853 1.00 49.97 127 GLY A N 1
ATOM 975 C CA . GLY A 1 127 ? -41.161 -12.691 52.863 1.00 49.97 127 GLY A CA 1
ATOM 976 C C . GLY A 1 127 ? -41.211 -12.011 54.229 1.00 49.97 127 GLY A C 1
ATOM 977 O O . GLY A 1 127 ? -40.361 -12.239 55.076 1.00 49.97 127 GLY A O 1
ATOM 978 N N . ALA A 1 128 ? -42.184 -11.127 54.416 1.00 55.16 128 ALA A N 1
ATOM 979 C CA . ALA A 1 128 ? -42.578 -10.527 55.675 1.00 55.16 128 ALA A CA 1
ATOM 980 C C . ALA A 1 128 ? -44.023 -10.973 55.912 1.00 55.16 128 ALA A C 1
ATOM 982 O O . ALA A 1 128 ? -44.981 -10.258 55.642 1.00 55.16 128 ALA A O 1
ATOM 983 N N . GLY A 1 129 ? -44.170 -12.228 56.323 1.00 51.31 129 GLY A N 1
ATOM 984 C CA . GLY A 1 129 ? -45.475 -12.845 56.541 1.00 51.31 129 GLY A CA 1
ATOM 985 C C . GLY A 1 129 ? -45.387 -14.229 57.171 1.00 51.31 129 GLY A C 1
ATOM 986 O O . GLY A 1 129 ? -46.200 -15.088 56.868 1.00 51.31 129 GLY A O 1
ATOM 987 N N . GLY A 1 130 ? -44.379 -14.464 58.013 1.00 51.22 130 GLY A N 1
ATOM 988 C CA . GLY A 1 130 ? -44.260 -15.652 58.855 1.00 51.22 130 GLY A CA 1
ATOM 989 C C . GLY A 1 130 ? -44.358 -15.268 60.328 1.00 51.22 130 GLY A C 1
ATOM 990 O O . GLY A 1 130 ? -43.339 -15.239 61.002 1.00 51.22 130 GLY A O 1
ATOM 991 N N . SER A 1 131 ? -45.569 -14.897 60.766 1.00 51.62 131 SER A N 1
ATOM 992 C CA . SER A 1 131 ? -46.191 -15.302 62.043 1.00 51.62 131 SER A CA 1
ATOM 993 C C . SER A 1 131 ? -45.225 -15.475 63.238 1.00 51.62 131 SER A C 1
ATOM 995 O O . SER A 1 131 ? -44.526 -16.474 63.312 1.00 51.62 131 SER A O 1
ATOM 997 N N . ALA A 1 132 ? -45.125 -14.622 64.263 1.00 51.62 132 ALA A N 1
ATOM 998 C CA . ALA A 1 132 ? -46.128 -13.765 64.897 1.00 51.62 132 ALA A CA 1
ATOM 999 C C . ALA A 1 132 ? -47.522 -14.411 65.046 1.00 51.62 132 ALA A C 1
ATOM 1001 O O . ALA A 1 132 ? -48.525 -13.752 64.801 1.00 51.62 132 ALA A O 1
ATOM 1002 N N . ALA A 1 133 ? -47.595 -15.687 65.443 1.00 51.69 133 ALA A N 1
ATOM 1003 C CA . ALA A 1 133 ? -48.789 -16.270 66.064 1.00 51.69 133 ALA A CA 1
ATOM 1004 C C . ALA A 1 133 ? -48.444 -17.565 66.821 1.00 51.69 133 ALA A C 1
ATOM 1006 O O . ALA A 1 133 ? -47.847 -18.469 66.242 1.00 51.69 133 ALA A O 1
ATOM 1007 N N . GLY A 1 134 ? -48.904 -17.643 68.075 1.00 51.62 134 GLY A N 1
ATOM 1008 C CA . GLY A 1 134 ? -49.002 -18.859 68.894 1.00 51.62 134 GLY A CA 1
ATOM 1009 C C . GLY A 1 134 ? -47.787 -19.073 69.798 1.00 51.62 134 GLY A C 1
ATOM 1010 O O . GLY A 1 134 ? -46.742 -19.465 69.301 1.00 51.62 134 GLY A O 1
ATOM 1011 N N . ALA A 1 135 ? -47.822 -18.617 71.053 1.00 43.47 135 ALA A N 1
ATOM 1012 C CA . ALA A 1 135 ? -48.433 -19.300 72.209 1.00 43.47 135 ALA A CA 1
ATOM 1013 C C . ALA A 1 135 ? -47.462 -20.297 72.858 1.00 43.47 135 ALA A C 1
ATOM 1015 O O . ALA A 1 135 ? -46.998 -21.216 72.152 1.00 43.47 135 ALA A O 1
#

Sequence (135 aa):
MERIRIVAAVASLLLVGQSVRSVRREHIRVEYSMAWLGAALLLLVLCLSDAAVAAVGRLLGVRDAALVILTLAGVLLLFLFLRYSIVVSSLKDHNIQLAQKVGMLEWEIERLNKQAESKQDAEKPGGAGGSAAGA

Radius of gyration: 32.71 Å; Cα contacts (8 Å, |Δi|>4): 28; chains: 1; bounding box: 73×31×98 Å

Nearest PDB structures (foldseek):
  5dwk-assembly1_B  TM=4.821E-01  e=4.794E+00  Escherichia coli K-12

pLDDT: mean 71.26, std 14.77, range [43.47, 98.12]

Mean predicted aligned error: 14.43 Å